Protein AF-W7Y2R5-F1 (afdb_monomer)

Nearest PDB structures (foldseek):
  2zqm-assembly1_A  TM=7.742E-01  e=6.099E+00  Thermococcus sp. JCM 11816
  2zdi-assembly1_A-2  TM=5.560E-01  e=6.099E+00  Pyrococcus horikoshii
  2zdi-assembly1_B-2  TM=4.302E-01  e=5.701E+00  Pyrococcus horikoshii

Foldseek 3Di:
DVVVVVVVVVVVVVVVVLCVVQQDWDWDDDPPDTDIDTSSVVVVVVVVVVVVVVVVVVVVVVVVVVVVVVVVVVVPPPVVVVVVVVVVVVVD

Mean predicted aligned error: 13.03 Å

Sequence (92 aa):
MKKSFWILMVLAVLVVVFSVQNADPVHIRVLTWQGDISLAILLITTFILGALVGALYYGLTMRQKKNSKKDNIARDIPFEKEKKQEEIEADE

pLDDT: mean 83.33, std 17.06, range [52.03, 98.31]

Radius of gyration: 28.24 Å; Cα contacts (8 Å, |Δi|>4): 31; chains: 1; bounding box: 68×33×67 Å

InterPro domains:
  IPR010445 Lipopolysaccharide assembly protein A domain [PF06305] (21-68)

Solvent-accessible surface area (backbone atoms only — not comparable to full-atom values): 5290 Å² total; per-residue (Å²): 119,70,66,61,52,56,51,50,50,54,49,51,51,50,52,52,52,50,43,65,77,26,50,57,73,38,84,48,76,58,98,88,50,70,54,75,43,31,46,40,57,52,53,53,52,51,50,52,52,51,50,51,52,50,52,50,52,50,55,54,54,56,52,52,60,55,52,60,53,54,60,49,56,72,71,66,45,68,68,63,56,53,55,56,48,52,60,56,65,73,76,111

Structure (mmCIF, N/CA/C/O backbone):
data_AF-W7Y2R5-F1
#
_entry.id   AF-W7Y2R5-F1
#
loop_
_atom_site.group_PDB
_atom_site.id
_atom_site.type_symbol
_atom_site.label_atom_id
_atom_site.label_alt_id
_atom_site.label_comp_id
_atom_site.label_asym_id
_atom_site.label_entity_id
_atom_site.label_seq_id
_atom_site.pdbx_PDB_ins_code
_atom_site.Cartn_x
_atom_site.Cartn_y
_atom_site.Cartn_z
_atom_site.occupancy
_atom_site.B_iso_or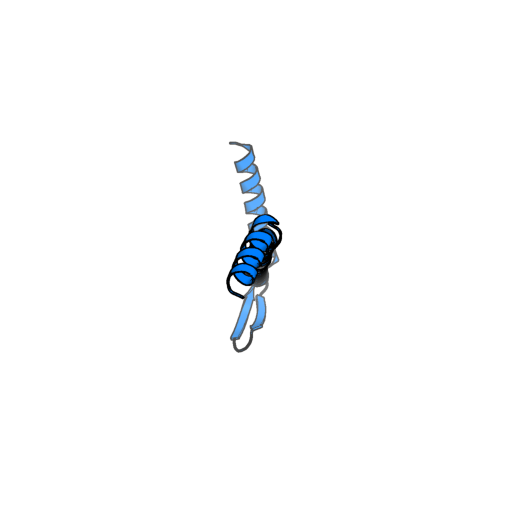_equiv
_atom_site.auth_seq_id
_atom_site.auth_comp_id
_atom_site.auth_asym_id
_atom_site.auth_atom_id
_atom_site.pdbx_PDB_model_num
ATOM 1 N N . MET A 1 1 ? 22.782 -0.471 14.536 1.00 62.69 1 MET A N 1
ATOM 2 C CA . MET A 1 1 ? 22.922 0.199 13.223 1.00 62.69 1 MET A CA 1
ATOM 3 C C . MET A 1 1 ? 23.052 -0.769 12.038 1.00 62.69 1 MET A C 1
ATOM 5 O O . MET A 1 1 ? 22.376 -0.549 11.049 1.00 62.69 1 MET A O 1
ATOM 9 N N . LYS A 1 2 ? 23.814 -1.876 12.113 1.00 71.19 2 LYS A N 1
ATOM 10 C CA . LYS A 1 2 ? 23.989 -2.801 10.963 1.00 71.19 2 LYS A CA 1
ATOM 11 C C . LYS A 1 2 ? 22.747 -3.642 10.602 1.00 71.19 2 LYS A C 1
ATOM 13 O O . LYS A 1 2 ? 22.507 -3.894 9.433 1.00 71.19 2 LYS A O 1
ATOM 18 N N . LYS A 1 3 ? 21.934 -4.052 11.589 1.00 85.50 3 LYS A N 1
ATOM 19 C CA . LYS A 1 3 ? 20.745 -4.904 11.360 1.00 85.50 3 LYS A CA 1
ATOM 20 C C . LYS A 1 3 ? 19.662 -4.200 10.533 1.00 85.50 3 LYS A C 1
ATOM 22 O O . LYS A 1 3 ? 19.121 -4.797 9.616 1.00 85.50 3 LYS A O 1
ATOM 27 N N . SER A 1 4 ? 19.407 -2.920 10.812 1.00 89.62 4 SER A N 1
ATOM 28 C CA . SER A 1 4 ? 18.432 -2.108 10.072 1.00 89.62 4 SER A CA 1
ATOM 29 C C . SER A 1 4 ? 18.799 -1.958 8.595 1.00 89.62 4 SER A C 1
ATOM 31 O O . SER A 1 4 ? 17.908 -1.979 7.758 1.00 89.62 4 SER A O 1
ATOM 33 N N . PHE A 1 5 ? 20.096 -1.876 8.270 1.00 93.44 5 PHE A N 1
ATOM 34 C CA . PHE A 1 5 ? 20.563 -1.828 6.882 1.00 93.44 5 PHE A CA 1
ATOM 35 C C . PHE A 1 5 ? 20.206 -3.109 6.118 1.00 93.44 5 PHE A C 1
ATOM 37 O O . PHE A 1 5 ? 19.594 -3.038 5.059 1.00 93.44 5 PHE A O 1
ATOM 44 N N . TRP A 1 6 ? 20.510 -4.281 6.683 1.00 95.44 6 TRP A N 1
ATOM 45 C CA . TRP A 1 6 ? 20.162 -5.563 6.060 1.00 95.44 6 TRP A CA 1
ATOM 46 C C . TRP A 1 6 ? 18.648 -5.760 5.928 1.00 95.44 6 TRP A C 1
ATOM 48 O O . TRP A 1 6 ? 18.187 -6.241 4.898 1.00 95.44 6 TRP A O 1
ATOM 58 N N . ILE A 1 7 ? 17.869 -5.337 6.929 1.00 95.62 7 ILE A N 1
ATOM 59 C CA . ILE A 1 7 ? 16.399 -5.376 6.873 1.00 95.62 7 ILE A CA 1
ATOM 60 C C . ILE A 1 7 ? 15.878 -4.495 5.732 1.00 95.62 7 ILE A C 1
ATOM 62 O O . ILE A 1 7 ? 15.053 -4.949 4.945 1.00 95.62 7 ILE A O 1
ATOM 66 N N . LEU A 1 8 ? 16.380 -3.263 5.610 1.00 95.62 8 LEU A N 1
ATOM 67 C CA . LEU A 1 8 ? 16.015 -2.362 4.515 1.00 95.62 8 LEU A CA 1
ATOM 68 C C . LEU A 1 8 ? 16.414 -2.931 3.152 1.00 95.62 8 LEU A C 1
ATOM 70 O O . LEU A 1 8 ? 15.652 -2.795 2.203 1.00 95.62 8 LEU A O 1
ATOM 74 N N . MET A 1 9 ? 17.565 -3.599 3.058 1.00 96.00 9 MET A N 1
ATOM 75 C CA . MET A 1 9 ? 18.009 -4.234 1.818 1.00 96.00 9 MET A CA 1
ATOM 76 C C . MET A 1 9 ? 17.061 -5.362 1.394 1.00 96.00 9 MET A C 1
ATOM 78 O O . MET A 1 9 ? 16.628 -5.400 0.245 1.00 96.00 9 MET A O 1
ATOM 82 N N . VAL A 1 10 ? 16.684 -6.245 2.325 1.00 96.75 10 VAL A N 1
ATOM 83 C CA . VAL A 1 10 ? 15.703 -7.311 2.061 1.00 96.75 10 VAL A CA 1
ATOM 84 C C . VAL A 1 10 ? 14.350 -6.716 1.678 1.00 96.75 10 VAL A C 1
ATOM 86 O O . VAL A 1 10 ? 13.742 -7.159 0.707 1.00 96.75 10 VAL A O 1
ATOM 89 N N . LEU A 1 11 ? 13.899 -5.681 2.390 1.00 96.75 11 LEU A N 1
ATOM 90 C CA . LEU A 1 11 ? 12.646 -5.000 2.081 1.00 96.75 11 LEU A CA 1
ATOM 91 C C . LEU A 1 11 ? 12.673 -4.361 0.685 1.00 96.75 11 LEU A C 1
ATOM 93 O O . LEU A 1 11 ? 11.707 -4.493 -0.057 1.00 96.75 11 LEU A O 1
ATOM 97 N N . ALA A 1 12 ? 13.777 -3.721 0.301 1.00 96.94 12 ALA A N 1
ATOM 98 C CA . ALA A 1 12 ? 13.936 -3.131 -1.024 1.00 96.94 12 ALA A CA 1
ATOM 99 C C . ALA A 1 12 ? 13.866 -4.196 -2.128 1.00 96.94 12 ALA A C 1
ATOM 101 O O . ALA A 1 12 ? 13.143 -4.014 -3.105 1.00 96.94 12 ALA A O 1
ATOM 102 N N . VAL A 1 13 ? 14.552 -5.331 -1.949 1.00 97.94 13 VAL A N 1
ATOM 103 C CA . VAL A 1 13 ? 14.474 -6.462 -2.889 1.00 97.94 13 VAL A CA 1
ATOM 104 C C . VAL A 1 13 ? 13.042 -6.989 -2.986 1.00 97.94 13 VAL A C 1
ATOM 106 O O . VAL A 1 13 ? 12.550 -7.191 -4.093 1.00 97.94 13 VAL A O 1
ATOM 109 N N . LEU A 1 14 ? 12.346 -7.153 -1.858 1.00 97.31 14 LEU A N 1
ATOM 110 C CA . LEU A 1 14 ? 10.945 -7.582 -1.846 1.00 97.31 14 LEU A CA 1
ATOM 111 C C . LEU A 1 14 ? 10.038 -6.612 -2.607 1.00 97.31 14 LEU A C 1
ATOM 113 O O . LEU A 1 14 ? 9.204 -7.061 -3.386 1.00 97.31 14 LEU A O 1
ATOM 117 N N . VAL A 1 15 ? 10.216 -5.301 -2.428 1.00 95.62 15 VAL A N 1
ATOM 118 C CA . VAL A 1 15 ? 9.442 -4.280 -3.153 1.00 95.62 15 VAL A CA 1
ATOM 119 C C . VAL A 1 15 ? 9.704 -4.354 -4.657 1.00 95.62 15 VAL A C 1
ATOM 121 O O . VAL A 1 15 ? 8.758 -4.291 -5.439 1.00 95.62 15 VAL A O 1
ATOM 124 N N . VAL A 1 16 ? 10.961 -4.523 -5.076 1.00 97.31 16 VAL A N 1
ATOM 125 C CA . VAL A 1 16 ? 11.311 -4.663 -6.499 1.00 97.31 16 VAL A CA 1
ATOM 126 C C . VAL A 1 16 ? 10.680 -5.921 -7.092 1.00 97.31 16 VAL A C 1
ATOM 128 O O . VAL A 1 16 ? 10.027 -5.839 -8.128 1.00 97.31 16 VAL A O 1
ATOM 131 N N . VAL A 1 17 ? 10.824 -7.068 -6.424 1.00 98.00 17 VAL A N 1
ATOM 132 C CA . VAL A 1 17 ? 10.239 -8.339 -6.873 1.00 98.00 17 VAL A CA 1
ATOM 133 C C . VAL A 1 17 ? 8.717 -8.241 -6.946 1.00 98.00 17 VAL A C 1
ATOM 135 O O . VAL A 1 17 ? 8.137 -8.619 -7.960 1.00 98.00 17 VAL A O 1
ATOM 138 N N . PHE A 1 18 ? 8.075 -7.677 -5.919 1.00 96.56 18 PHE A N 1
ATOM 139 C CA . PHE A 1 18 ? 6.638 -7.418 -5.916 1.00 96.56 18 PHE A CA 1
ATOM 140 C C . PHE A 1 18 ? 6.227 -6.536 -7.099 1.00 96.56 18 PHE A C 1
ATOM 142 O O . PHE A 1 18 ? 5.286 -6.874 -7.810 1.00 96.56 18 PHE A O 1
ATOM 149 N N . SER A 1 19 ? 6.947 -5.444 -7.356 1.00 95.94 19 SER A N 1
ATOM 150 C CA . SER A 1 19 ? 6.641 -4.541 -8.468 1.00 95.94 19 SER A CA 1
ATOM 151 C C . SER A 1 19 ? 6.752 -5.243 -9.824 1.00 95.94 19 SER A C 1
ATOM 153 O O . SER A 1 19 ? 5.828 -5.169 -10.626 1.00 95.94 19 SER A O 1
ATOM 155 N N . VAL A 1 20 ? 7.842 -5.984 -10.057 1.00 97.44 20 VAL A N 1
ATOM 156 C CA . VAL A 1 20 ? 8.089 -6.680 -11.332 1.00 97.44 20 VAL A CA 1
ATOM 157 C C . VAL A 1 20 ? 7.086 -7.810 -11.564 1.00 97.44 20 VAL A C 1
ATOM 159 O O . VAL A 1 20 ? 6.564 -7.937 -12.665 1.00 97.44 20 VAL A O 1
ATOM 162 N N . GLN A 1 21 ? 6.783 -8.614 -10.541 1.00 97.50 21 GLN A N 1
ATOM 163 C CA . GLN A 1 21 ? 5.836 -9.730 -10.669 1.00 97.50 21 GLN A CA 1
ATOM 164 C C . GLN A 1 21 ? 4.387 -9.274 -10.849 1.00 97.50 21 GLN A C 1
ATOM 166 O O . GLN A 1 21 ? 3.576 -10.021 -11.378 1.00 97.50 21 GLN A O 1
ATOM 171 N N . ASN A 1 22 ? 4.054 -8.065 -10.401 1.00 97.19 22 ASN A N 1
ATOM 172 C CA . ASN A 1 22 ? 2.702 -7.516 -10.459 1.00 97.19 22 ASN A CA 1
ATOM 173 C C . ASN A 1 22 ? 2.640 -6.310 -11.419 1.00 97.19 22 ASN A C 1
ATOM 175 O O . ASN A 1 22 ? 1.803 -5.419 -11.254 1.00 97.19 22 ASN A O 1
ATOM 179 N N . ALA A 1 23 ? 3.544 -6.260 -12.404 1.00 95.88 23 ALA A N 1
ATOM 180 C CA . ALA A 1 23 ? 3.601 -5.204 -13.412 1.00 95.88 23 ALA A CA 1
ATOM 181 C C . ALA A 1 23 ? 2.521 -5.353 -14.495 1.00 95.88 23 ALA A C 1
ATOM 183 O O . ALA A 1 23 ? 2.250 -4.385 -15.208 1.00 95.88 23 ALA A O 1
ATOM 184 N N . ASP A 1 24 ? 1.903 -6.536 -14.597 1.00 95.69 24 ASP A N 1
ATOM 185 C CA . ASP A 1 24 ? 0.888 -6.832 -15.603 1.00 95.69 24 ASP A CA 1
ATOM 186 C C . ASP A 1 24 ? -0.279 -5.833 -15.530 1.00 95.69 24 ASP A C 1
ATOM 188 O O . ASP A 1 24 ? -0.796 -5.557 -14.434 1.00 95.69 24 ASP A O 1
ATOM 192 N N . PRO A 1 25 ? -0.693 -5.267 -16.679 1.00 96.56 25 PRO A N 1
ATOM 193 C CA . PRO A 1 25 ? -1.793 -4.324 -16.734 1.00 96.56 25 PRO A CA 1
ATOM 194 C C . PRO A 1 25 ? -3.125 -5.040 -16.506 1.00 96.56 25 PRO A C 1
ATOM 196 O O . PRO A 1 25 ? -3.394 -6.109 -17.052 1.00 96.56 25 PRO A O 1
ATOM 199 N N . VAL A 1 26 ? -3.984 -4.408 -15.716 1.00 96.50 26 VAL A N 1
ATOM 200 C CA . VAL A 1 26 ? -5.342 -4.854 -15.427 1.00 96.50 26 VAL A CA 1
ATOM 201 C C . VAL A 1 26 ? -6.306 -3.755 -15.840 1.00 96.50 26 VAL A C 1
ATOM 203 O O . VAL A 1 26 ? -6.199 -2.610 -15.395 1.00 96.50 26 VAL A O 1
ATOM 206 N N . HIS A 1 27 ? -7.273 -4.129 -16.672 1.00 96.62 27 HIS A N 1
ATOM 207 C CA . HIS A 1 27 ? -8.385 -3.269 -17.045 1.00 96.62 27 HIS A CA 1
ATOM 208 C C . HIS A 1 27 ? -9.335 -3.125 -15.858 1.00 96.62 27 HIS A C 1
ATOM 210 O O . HIS A 1 27 ? -9.911 -4.111 -15.387 1.00 96.62 27 HIS A O 1
ATOM 216 N N . ILE A 1 28 ? -9.529 -1.899 -15.383 1.00 95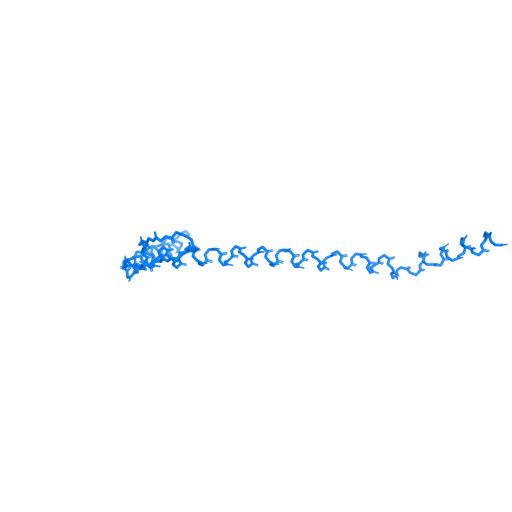.69 28 ILE A N 1
ATOM 217 C CA . ILE A 1 28 ? -10.457 -1.609 -14.292 1.00 95.69 28 ILE A CA 1
ATOM 218 C C . ILE A 1 28 ? -11.543 -0.640 -14.740 1.00 95.69 28 ILE A C 1
ATOM 220 O O . ILE A 1 28 ? -11.333 0.234 -15.581 1.00 95.69 28 ILE A O 1
ATOM 224 N N . ARG A 1 29 ? -12.720 -0.781 -14.130 1.00 95.56 29 ARG A N 1
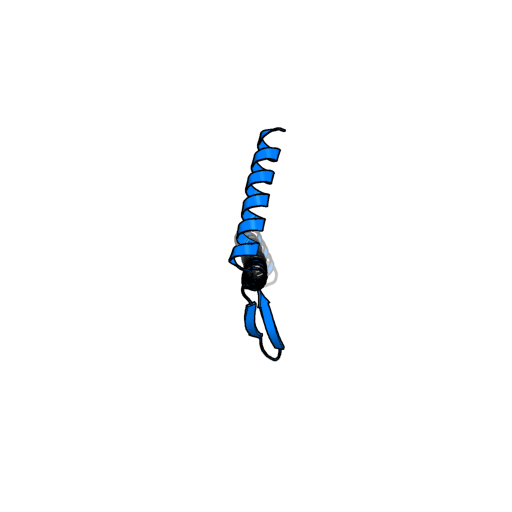ATOM 225 C CA . ARG A 1 29 ? -13.833 0.154 -14.270 1.00 95.56 29 ARG A CA 1
ATOM 226 C C . ARG A 1 29 ? -14.345 0.518 -12.886 1.00 95.56 29 ARG A C 1
ATOM 228 O O . ARG A 1 29 ? -14.887 -0.327 -12.179 1.00 95.56 29 ARG A O 1
ATOM 235 N N . VAL A 1 30 ? -14.158 1.773 -12.500 1.00 93.00 30 VAL A N 1
ATOM 236 C CA . VAL A 1 30 ? -14.559 2.317 -11.203 1.00 93.00 30 VAL A CA 1
ATOM 237 C C . VAL A 1 30 ? -15.601 3.401 -11.433 1.00 93.00 30 VAL A C 1
ATOM 239 O O . VAL A 1 30 ? -15.283 4.508 -11.858 1.00 93.00 30 VAL A O 1
ATOM 242 N N . LEU A 1 31 ? -16.855 3.080 -11.115 1.00 93.06 31 LEU A N 1
ATOM 243 C CA . LEU A 1 31 ? -18.018 3.957 -11.262 1.00 93.06 31 LEU A CA 1
ATOM 244 C C . LEU A 1 31 ? -18.231 4.439 -12.714 1.00 93.06 31 LEU A C 1
ATOM 246 O O . LEU A 1 31 ? -18.933 3.781 -13.477 1.00 93.06 31 LEU A O 1
ATOM 250 N N . THR A 1 32 ? -17.612 5.552 -13.108 1.00 95.44 32 THR A N 1
ATOM 251 C CA . THR A 1 32 ? -17.622 6.104 -14.475 1.00 95.44 32 THR A CA 1
ATOM 252 C C . THR A 1 32 ? -16.232 6.164 -15.107 1.00 95.44 32 THR A C 1
ATOM 254 O O . THR A 1 32 ? -16.117 6.412 -16.305 1.00 95.44 32 THR A O 1
ATOM 257 N N . TRP A 1 33 ? -15.177 5.921 -14.327 1.00 93.88 33 TRP A N 1
ATOM 258 C CA . TRP A 1 33 ? -13.800 5.901 -14.796 1.00 93.88 33 TRP A CA 1
ATOM 259 C C . TRP A 1 33 ? -13.407 4.495 -15.243 1.00 93.88 33 TRP A C 1
ATOM 261 O O . TRP A 1 33 ? -13.776 3.501 -14.619 1.00 93.88 33 TRP A O 1
ATOM 271 N N . GLN A 1 34 ? -12.651 4.412 -16.329 1.00 95.88 34 GLN A N 1
ATOM 272 C CA . GLN A 1 34 ? -12.073 3.172 -16.826 1.00 95.88 34 GLN A CA 1
ATOM 273 C C . GLN A 1 34 ? -10.645 3.435 -17.289 1.00 95.88 34 GLN A C 1
ATOM 275 O O . GLN A 1 34 ? -10.346 4.526 -17.779 1.00 95.88 34 GLN A O 1
ATOM 280 N N . GLY A 1 35 ? -9.779 2.444 -17.134 1.00 95.25 35 GLY A N 1
ATOM 281 C CA . GLY A 1 35 ? -8.387 2.553 -17.538 1.00 95.25 35 GLY A CA 1
ATOM 282 C C . GLY A 1 35 ? -7.570 1.343 -17.122 1.00 95.25 35 GLY A C 1
ATOM 283 O O . GLY A 1 35 ? -8.074 0.427 -16.466 1.00 95.25 35 GLY A O 1
ATOM 284 N N . ASP A 1 36 ? -6.298 1.389 -17.496 1.00 96.44 36 ASP A N 1
ATOM 285 C CA . ASP A 1 36 ? -5.371 0.277 -17.339 1.00 96.44 36 ASP A CA 1
ATOM 286 C C . ASP A 1 36 ? -4.331 0.674 -16.310 1.00 96.44 36 ASP A C 1
ATOM 288 O O . ASP A 1 36 ? -3.647 1.691 -16.450 1.00 96.44 36 ASP A O 1
ATOM 292 N N . ILE A 1 37 ? -4.229 -0.122 -15.255 1.00 95.31 37 ILE A N 1
ATOM 293 C CA . ILE A 1 37 ? -3.237 0.078 -14.203 1.00 95.31 37 ILE A CA 1
ATOM 294 C C . ILE A 1 37 ? -2.548 -1.245 -13.913 1.00 95.31 37 ILE A C 1
ATOM 296 O O . ILE A 1 37 ? -3.141 -2.304 -14.103 1.00 95.31 37 ILE A O 1
ATOM 300 N N . SER A 1 38 ? -1.305 -1.210 -13.436 1.00 97.12 38 SER A N 1
ATOM 301 C CA . SER A 1 38 ? -0.647 -2.448 -13.024 1.00 97.12 38 SER A CA 1
ATOM 302 C C . SER A 1 38 ? -1.334 -3.047 -11.798 1.00 97.12 38 SER A C 1
ATOM 304 O O . SER A 1 38 ? -1.836 -2.324 -10.924 1.00 97.12 38 SER A O 1
ATOM 306 N N . LEU A 1 39 ? -1.320 -4.376 -11.707 1.00 96.31 39 LEU A N 1
ATOM 307 C CA . LEU A 1 39 ? -1.854 -5.099 -10.554 1.00 96.31 39 LEU A CA 1
ATOM 308 C C . LEU A 1 39 ? -1.225 -4.603 -9.237 1.00 96.31 39 LEU A C 1
ATOM 310 O O . LEU A 1 39 ? -1.926 -4.431 -8.240 1.00 96.31 39 LEU A O 1
ATOM 314 N N . ALA A 1 40 ? 0.077 -4.296 -9.241 1.00 96.50 40 ALA A N 1
ATOM 315 C CA . ALA A 1 40 ? 0.791 -3.746 -8.089 1.00 96.50 40 ALA A CA 1
ATOM 316 C C . ALA A 1 40 ? 0.143 -2.456 -7.565 1.00 96.50 40 ALA A C 1
ATOM 318 O O . ALA A 1 40 ? -0.110 -2.327 -6.364 1.00 96.50 40 ALA A O 1
ATOM 319 N N . ILE A 1 41 ? -0.144 -1.510 -8.466 1.00 95.38 41 ILE A N 1
ATOM 320 C CA . ILE A 1 41 ? -0.761 -0.227 -8.112 1.00 95.38 41 ILE A CA 1
ATOM 321 C C . ILE A 1 41 ? -2.168 -0.468 -7.573 1.00 95.38 41 ILE A C 1
ATOM 323 O O . ILE A 1 41 ? -2.512 0.059 -6.515 1.00 95.38 41 ILE A O 1
ATOM 327 N N . LEU A 1 42 ? -2.954 -1.313 -8.247 1.00 95.88 42 LEU A N 1
ATOM 328 C CA . LEU A 1 42 ? -4.304 -1.656 -7.804 1.00 95.88 42 LEU A CA 1
ATOM 329 C C . LEU A 1 42 ? -4.307 -2.211 -6.370 1.00 95.88 42 LEU A C 1
ATOM 331 O O . LEU A 1 42 ? -5.082 -1.751 -5.527 1.00 95.88 42 LEU A O 1
ATOM 335 N N . LEU A 1 43 ? -3.421 -3.163 -6.070 1.00 95.62 43 LEU A N 1
ATOM 336 C CA . LEU A 1 43 ? -3.319 -3.788 -4.750 1.00 95.62 43 LEU A CA 1
ATOM 337 C C . LEU A 1 43 ? -2.897 -2.787 -3.671 1.00 95.62 43 LEU A C 1
ATOM 339 O O . LEU A 1 43 ? -3.529 -2.722 -2.618 1.00 95.62 43 LEU A O 1
ATOM 343 N N . ILE A 1 44 ? -1.868 -1.976 -3.932 1.00 95.81 44 ILE A N 1
ATOM 344 C CA . ILE A 1 44 ? -1.385 -0.984 -2.962 1.00 95.81 44 ILE A CA 1
ATOM 345 C C . ILE A 1 44 ? -2.480 0.047 -2.671 1.00 95.81 44 ILE A C 1
ATOM 347 O O . ILE A 1 44 ? -2.782 0.318 -1.506 1.00 95.81 44 ILE A O 1
ATOM 351 N N . THR A 1 45 ? -3.107 0.607 -3.708 1.00 95.69 45 THR A N 1
ATOM 352 C CA . THR A 1 45 ? -4.134 1.641 -3.547 1.00 95.69 45 THR A CA 1
ATOM 353 C C . THR A 1 45 ? -5.366 1.105 -2.823 1.00 95.69 45 THR A C 1
ATOM 355 O O . THR A 1 45 ? -5.850 1.750 -1.894 1.00 95.69 45 THR A O 1
ATOM 358 N N . THR A 1 46 ? -5.858 -0.081 -3.188 1.00 95.88 46 THR A N 1
ATOM 359 C CA . THR A 1 46 ? -7.030 -0.680 -2.524 1.00 95.88 46 THR A CA 1
ATOM 360 C C . THR A 1 46 ? -6.739 -1.056 -1.074 1.00 95.88 46 THR A C 1
ATOM 362 O O . THR A 1 46 ? -7.569 -0.791 -0.203 1.00 95.88 46 THR A O 1
ATOM 365 N N . PHE A 1 47 ? -5.547 -1.585 -0.783 1.00 97.31 47 PHE A N 1
ATOM 366 C CA . PHE A 1 47 ? -5.120 -1.887 0.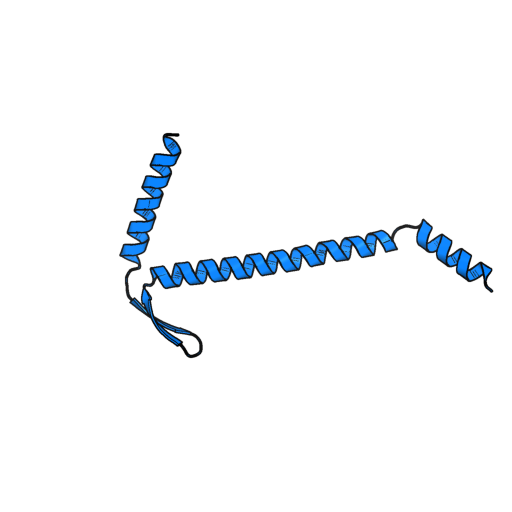581 1.00 97.31 47 PHE A CA 1
ATOM 367 C C . PHE A 1 47 ? -5.046 -0.626 1.451 1.00 97.31 47 PHE A C 1
ATOM 369 O O . PHE A 1 47 ? -5.604 -0.608 2.548 1.00 97.31 47 PHE A O 1
ATOM 376 N N . ILE A 1 48 ? -4.412 0.444 0.956 1.00 98.19 48 ILE A N 1
ATOM 377 C CA . ILE A 1 48 ? -4.317 1.721 1.681 1.00 98.19 48 ILE A CA 1
ATOM 378 C C . ILE A 1 48 ? -5.712 2.300 1.925 1.00 98.19 48 ILE A C 1
ATOM 380 O O . ILE A 1 48 ? -6.019 2.682 3.054 1.00 98.19 48 ILE A O 1
ATOM 384 N N . LEU A 1 49 ? -6.578 2.334 0.908 1.00 97.81 49 LEU A N 1
ATOM 385 C CA . LEU A 1 49 ? -7.952 2.820 1.059 1.00 97.81 49 LEU A CA 1
ATOM 386 C C . LEU A 1 49 ? -8.731 1.999 2.093 1.00 97.81 49 LEU A C 1
ATOM 388 O O . LEU A 1 49 ? -9.363 2.577 2.976 1.00 97.81 49 LEU A O 1
ATOM 392 N N . GLY A 1 50 ? -8.642 0.669 2.039 1.00 98.00 50 GLY A N 1
ATOM 393 C CA . GLY A 1 50 ? -9.270 -0.216 3.020 1.00 98.00 50 GLY A CA 1
ATOM 394 C C . GLY A 1 50 ? -8.756 0.022 4.441 1.00 98.00 50 GLY A C 1
ATOM 395 O O . GLY A 1 50 ? -9.552 0.137 5.374 1.00 98.00 50 GLY A O 1
ATOM 396 N N . ALA A 1 51 ? -7.440 0.173 4.612 1.00 98.00 51 ALA A N 1
ATOM 397 C CA . ALA A 1 51 ? -6.825 0.476 5.902 1.00 98.00 51 ALA A CA 1
ATOM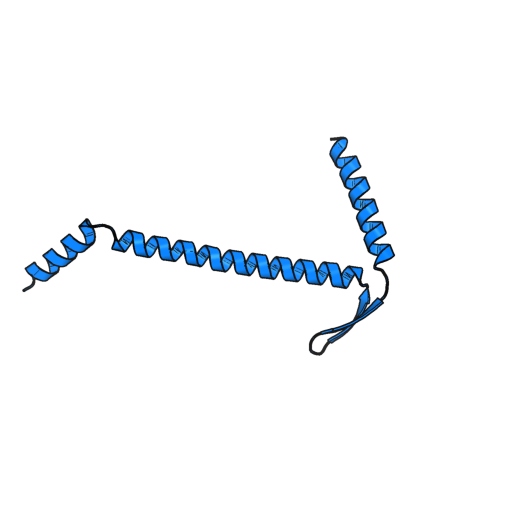 398 C C . ALA A 1 51 ? -7.269 1.844 6.449 1.00 98.00 51 ALA A C 1
ATOM 400 O O . ALA A 1 51 ? -7.579 1.953 7.635 1.00 98.00 51 ALA A O 1
ATOM 401 N N . LEU A 1 52 ? -7.355 2.871 5.597 1.00 98.31 52 LEU A N 1
ATOM 402 C CA . LEU A 1 52 ? -7.844 4.201 5.973 1.00 98.31 52 LEU A CA 1
ATOM 403 C C . LEU A 1 52 ? -9.315 4.167 6.400 1.00 98.31 52 LEU A C 1
ATOM 405 O O . LEU A 1 52 ? -9.659 4.717 7.448 1.00 98.31 52 LEU A O 1
ATOM 409 N N . VAL A 1 53 ? -10.174 3.490 5.633 1.00 97.62 53 VAL A N 1
ATOM 410 C CA . VAL A 1 53 ? -11.594 3.312 5.977 1.00 97.62 53 VAL A CA 1
ATOM 411 C C . VAL A 1 53 ? -11.734 2.552 7.297 1.00 97.62 53 VAL A C 1
ATOM 413 O O . VAL A 1 53 ? -12.482 2.984 8.175 1.00 97.62 53 VAL A O 1
ATOM 416 N N . GLY A 1 54 ? -10.976 1.469 7.483 1.00 97.31 54 GLY A N 1
ATOM 417 C CA . GLY A 1 54 ? -10.968 0.691 8.722 1.00 97.31 54 GLY A CA 1
ATOM 418 C C . GLY A 1 54 ? -10.491 1.500 9.931 1.00 97.31 54 GLY A C 1
ATOM 419 O O . GLY A 1 54 ? -11.127 1.469 10.986 1.00 97.31 54 GLY A O 1
ATOM 420 N N . ALA A 1 55 ? -9.418 2.279 9.777 1.00 96.31 55 ALA A N 1
ATOM 421 C CA . ALA A 1 55 ? -8.905 3.156 10.826 1.00 96.31 55 ALA A CA 1
ATOM 422 C C . ALA A 1 55 ? -9.912 4.255 11.201 1.00 96.31 55 ALA A C 1
ATOM 424 O O . ALA A 1 55 ? -10.118 4.523 12.388 1.00 96.31 55 ALA A O 1
ATOM 425 N N . LEU A 1 56 ? -10.582 4.853 10.209 1.00 96.38 56 LEU A N 1
ATOM 426 C CA . LEU A 1 56 ? -11.629 5.848 10.434 1.00 96.38 56 LEU A CA 1
ATOM 427 C C . LEU A 1 56 ? -12.828 5.236 11.167 1.00 96.38 56 LEU A C 1
ATOM 429 O O . LEU A 1 56 ? -13.280 5.7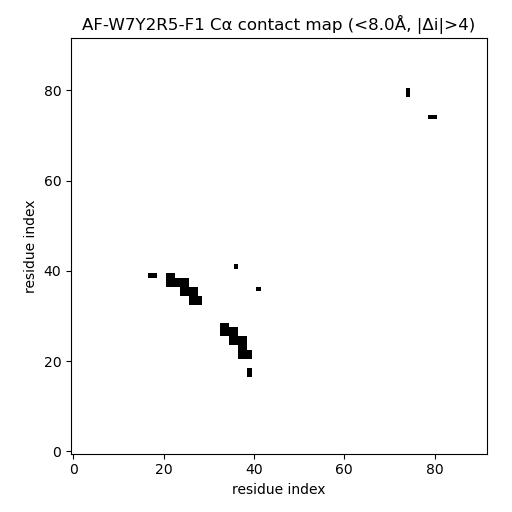85 12.173 1.00 96.38 56 LEU A O 1
ATOM 433 N N . TYR A 1 57 ? -13.300 4.073 10.714 1.00 96.06 57 TYR A N 1
ATOM 434 C CA . TYR A 1 57 ? -14.394 3.340 11.351 1.00 96.06 57 TYR A CA 1
ATOM 435 C C . TYR A 1 57 ? -14.078 2.991 12.812 1.00 96.06 57 TYR A C 1
ATOM 437 O O . TYR A 1 57 ? -14.890 3.240 13.711 1.00 96.06 57 TYR A O 1
ATOM 445 N N . TYR A 1 58 ? -12.874 2.473 13.068 1.00 94.94 58 TYR A N 1
ATOM 446 C CA . TYR A 1 58 ? -12.413 2.167 14.419 1.00 94.94 58 TYR A CA 1
ATOM 447 C C . TYR A 1 58 ? -12.346 3.428 15.292 1.00 94.94 58 TYR A C 1
ATOM 449 O O . TYR A 1 58 ? -12.865 3.438 16.410 1.00 94.94 58 TYR A O 1
ATOM 457 N N . GLY A 1 59 ? -11.779 4.522 14.772 1.00 92.50 59 GLY A N 1
ATOM 458 C CA . GLY A 1 59 ? -11.680 5.797 15.483 1.00 92.50 59 GLY A CA 1
ATOM 459 C C . GLY A 1 59 ? -13.039 6.391 15.866 1.00 92.50 59 GLY A C 1
ATOM 460 O O . GLY A 1 59 ? -13.206 6.869 16.992 1.00 92.50 59 GLY A O 1
ATOM 461 N N . LEU A 1 60 ? -14.027 6.328 14.969 1.00 91.38 60 LEU A N 1
ATOM 462 C CA . LEU A 1 60 ? -15.393 6.795 15.233 1.00 91.38 60 LEU A CA 1
ATOM 463 C C . LEU A 1 60 ? -16.102 5.923 16.280 1.00 91.38 60 LEU A C 1
ATOM 465 O O . LEU A 1 60 ? -16.660 6.449 17.246 1.00 91.38 60 LEU A O 1
ATOM 469 N N . THR A 1 61 ? -16.017 4.599 16.145 1.00 88.00 61 THR A N 1
ATOM 470 C CA . THR A 1 61 ? -16.678 3.647 17.057 1.00 88.00 61 THR A CA 1
ATOM 471 C C . THR A 1 61 ? -16.098 3.719 18.473 1.00 88.00 61 THR A C 1
ATOM 473 O O . THR A 1 61 ? -16.831 3.723 19.466 1.00 88.00 61 THR A O 1
ATOM 476 N N . MET A 1 62 ? -14.774 3.854 18.597 1.00 81.25 62 MET A N 1
ATOM 477 C CA . MET A 1 62 ? -14.113 3.945 19.901 1.00 81.25 62 MET A CA 1
ATOM 478 C C . MET A 1 62 ? -14.431 5.263 20.630 1.00 81.25 62 MET A C 1
ATOM 480 O O . MET A 1 62 ? -14.515 5.292 21.861 1.00 81.25 62 MET A O 1
ATOM 484 N N . ARG A 1 63 ? -14.669 6.353 19.884 1.00 72.25 63 ARG A N 1
ATOM 485 C CA . ARG A 1 63 ? -15.118 7.641 20.442 1.00 72.25 63 ARG A CA 1
ATOM 486 C C . ARG A 1 63 ? -16.537 7.571 21.006 1.00 72.25 63 ARG A C 1
ATOM 488 O O . ARG A 1 63 ? -16.767 8.101 22.092 1.00 72.25 63 ARG A O 1
ATOM 495 N N . GLN A 1 64 ? -17.458 6.878 20.335 1.00 66.19 64 GLN A N 1
ATOM 496 C CA . GLN A 1 64 ? -18.829 6.712 20.837 1.00 66.19 64 GLN A CA 1
ATOM 497 C C . GLN A 1 64 ? -18.866 5.947 22.168 1.00 66.19 64 GLN A C 1
ATOM 499 O O . GLN A 1 64 ? -19.539 6.372 23.106 1.00 66.19 64 GLN A O 1
ATOM 504 N N . LYS A 1 65 ? -18.043 4.899 22.315 1.00 60.25 65 LYS A N 1
ATOM 505 C CA . LYS A 1 65 ? -17.964 4.108 23.557 1.00 60.25 65 LYS A CA 1
ATOM 506 C C . LYS A 1 65 ? -17.461 4.914 24.767 1.00 60.25 65 LYS A C 1
ATOM 508 O O . LYS A 1 65 ? -17.821 4.612 25.904 1.00 60.25 65 LYS A O 1
ATOM 513 N N . LYS A 1 66 ? -16.641 5.948 24.541 1.00 58.41 66 LYS A N 1
ATOM 514 C CA . LYS A 1 66 ? -16.123 6.826 25.606 1.00 58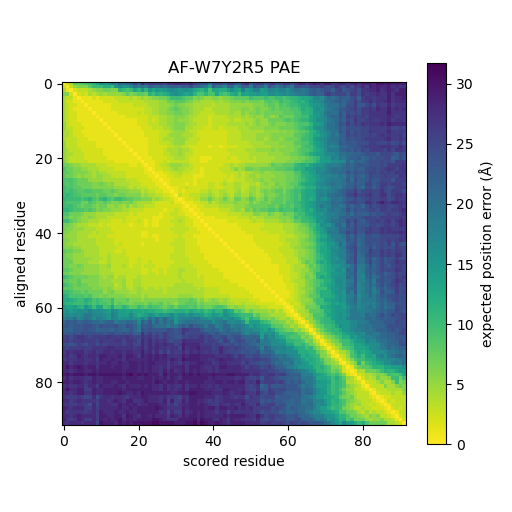.41 66 LYS A CA 1
ATOM 515 C C . LYS A 1 66 ? -17.173 7.828 26.099 1.00 58.41 66 LYS A C 1
ATOM 517 O O . LYS A 1 66 ? -17.198 8.119 27.293 1.00 58.41 66 LYS A O 1
ATOM 522 N N . ASN A 1 67 ? -18.049 8.308 25.216 1.00 55.91 67 ASN A N 1
ATOM 523 C CA . ASN A 1 67 ? -19.109 9.251 25.586 1.00 55.91 67 ASN A CA 1
ATOM 524 C C . ASN A 1 67 ? -20.232 8.564 26.373 1.00 55.91 67 ASN A C 1
ATOM 526 O O . ASN A 1 67 ? -20.632 9.077 27.413 1.00 55.91 67 ASN A O 1
ATOM 530 N N . SER A 1 68 ? -20.626 7.341 26.000 1.00 54.03 68 SER A N 1
ATOM 531 C CA . SER A 1 68 ? -21.621 6.582 26.774 1.00 54.03 68 SER A CA 1
ATOM 532 C C . SER A 1 68 ? -21.155 6.257 28.198 1.00 54.03 68 SER A C 1
ATOM 534 O O . SER A 1 68 ? -21.976 6.147 29.102 1.00 54.03 68 SER A O 1
ATOM 536 N N . LYS A 1 69 ? -19.845 6.126 28.453 1.00 53.34 69 LYS A N 1
ATOM 537 C CA . LYS A 1 69 ? -19.349 5.879 29.818 1.00 53.34 69 LYS A CA 1
ATOM 538 C C . LYS A 1 69 ? -19.413 7.128 30.707 1.00 53.34 69 LYS A C 1
ATOM 540 O O . LYS A 1 69 ? -19.567 6.985 31.912 1.00 53.34 69 LYS A O 1
ATOM 545 N N . LYS A 1 70 ? -19.326 8.337 30.138 1.00 52.03 70 LYS A N 1
ATOM 546 C CA . LYS A 1 70 ? -19.407 9.595 30.902 1.00 52.03 70 LYS A CA 1
ATOM 547 C C . LYS A 1 70 ? -20.836 9.905 31.359 1.00 52.03 70 LYS A C 1
ATOM 549 O O . LYS A 1 70 ? -21.012 10.323 32.499 1.00 52.03 70 LYS A O 1
ATOM 554 N N . ASP A 1 71 ? -21.827 9.608 30.522 1.00 52.41 71 ASP A N 1
ATOM 555 C CA . ASP A 1 71 ? -23.237 9.854 30.853 1.00 52.41 71 ASP A CA 1
ATOM 556 C C . ASP A 1 71 ? -23.790 8.862 31.885 1.00 52.41 71 ASP A C 1
ATOM 558 O O . ASP A 1 71 ? -24.634 9.234 32.692 1.00 52.41 71 ASP A O 1
ATOM 562 N N . ASN A 1 72 ? -23.290 7.622 31.924 1.00 52.69 72 ASN A N 1
ATOM 563 C CA . ASN A 1 72 ? -23.681 6.665 32.967 1.00 52.69 72 ASN A CA 1
ATOM 564 C C . ASN A 1 72 ? -23.023 6.982 34.323 1.00 52.69 72 ASN A C 1
ATOM 566 O O . ASN A 1 72 ? -23.684 6.901 35.349 1.00 52.69 72 ASN A O 1
ATOM 570 N N . ILE A 1 73 ? -21.769 7.457 34.343 1.00 56.16 73 ILE A N 1
ATOM 571 C CA . ILE A 1 73 ? -21.100 7.844 35.600 1.00 56.16 73 ILE A CA 1
ATOM 572 C C . ILE A 1 73 ? -21.819 9.017 36.282 1.00 56.16 73 ILE A C 1
ATOM 574 O O . ILE A 1 73 ? -21.974 8.985 37.494 1.00 56.16 73 ILE A O 1
ATOM 578 N N . ALA A 1 74 ? -22.301 10.017 35.534 1.00 54.16 74 ALA A N 1
ATOM 579 C CA . ALA A 1 74 ? -23.057 11.138 36.107 1.00 54.16 74 ALA A CA 1
ATOM 580 C C . ALA A 1 74 ? -24.458 10.737 36.613 1.00 54.16 74 ALA A C 1
ATOM 582 O O . ALA A 1 74 ? -25.013 11.401 37.482 1.00 54.16 74 ALA A O 1
ATOM 583 N N . ARG A 1 75 ? -25.038 9.649 36.088 1.00 53.97 75 ARG A N 1
ATOM 584 C CA . ARG A 1 75 ? -26.360 9.137 36.494 1.00 53.97 75 ARG A CA 1
ATOM 585 C C . ARG A 1 75 ? -26.301 8.141 37.652 1.00 53.97 75 ARG A C 1
ATOM 587 O O . ARG A 1 75 ? -27.343 7.877 38.252 1.00 53.97 75 ARG A O 1
ATOM 594 N N . ASP A 1 76 ? -25.122 7.619 37.970 1.00 59.38 76 ASP A N 1
ATOM 595 C CA . ASP A 1 76 ? -24.915 6.623 39.025 1.00 59.38 76 ASP A CA 1
ATOM 596 C C . ASP A 1 76 ? -24.342 7.218 40.321 1.00 59.38 76 ASP A C 1
ATOM 598 O O . ASP A 1 76 ? -24.153 6.477 41.282 1.00 59.38 76 ASP A O 1
ATOM 602 N N . ILE A 1 77 ? -24.098 8.537 40.394 1.00 66.88 77 ILE A N 1
ATOM 603 C CA . ILE A 1 77 ? -23.714 9.199 41.651 1.00 66.88 77 ILE A CA 1
ATOM 604 C C . ILE A 1 77 ? -24.960 9.297 42.549 1.00 66.88 77 ILE A C 1
ATOM 606 O O . ILE A 1 77 ? -25.882 10.043 42.209 1.00 66.88 77 ILE A O 1
ATOM 610 N N . PRO A 1 78 ? -25.016 8.579 43.690 1.00 62.81 78 PRO A N 1
ATOM 611 C CA . PRO A 1 78 ? -26.198 8.548 44.558 1.00 62.81 78 PRO A CA 1
ATOM 612 C C . PRO A 1 78 ? -26.585 9.942 45.077 1.00 62.81 78 PRO A C 1
ATOM 614 O O . PRO A 1 78 ? -27.759 10.292 45.095 1.00 62.81 78 PRO A O 1
ATOM 617 N N . PHE A 1 79 ? -25.577 10.771 45.370 1.00 63.31 79 PHE A N 1
ATOM 618 C CA . PHE A 1 79 ? -25.728 12.114 45.938 1.00 63.31 79 PHE A CA 1
ATOM 619 C C . PHE A 1 79 ? -26.443 13.127 45.028 1.00 63.31 79 PHE A C 1
ATOM 621 O O . PHE A 1 79 ? -27.088 14.041 45.532 1.00 63.31 79 PHE A O 1
ATOM 628 N N . GLU A 1 80 ? -26.348 12.999 43.700 1.00 63.66 80 GLU A N 1
ATOM 629 C CA . GLU A 1 80 ? -26.979 13.961 42.777 1.00 63.66 80 GLU A CA 1
ATOM 630 C C . GLU A 1 80 ? -28.493 13.710 42.650 1.00 63.66 80 GLU A C 1
ATOM 632 O O . GLU A 1 80 ? -29.267 14.640 42.435 1.00 63.66 80 GLU A O 1
ATOM 637 N N . LYS A 1 81 ? -28.930 12.449 42.793 1.00 60.31 81 LYS A N 1
ATOM 638 C CA . LYS A 1 81 ? -30.357 12.080 42.767 1.00 60.31 81 LYS A CA 1
ATOM 639 C C . LYS A 1 81 ? -31.069 12.513 44.039 1.00 60.31 81 LYS A C 1
ATOM 641 O O . LYS A 1 81 ? -32.169 13.043 43.952 1.00 60.31 81 LYS A O 1
ATOM 646 N N . GLU A 1 82 ? -30.410 12.319 45.175 1.00 62.16 82 GLU A N 1
ATOM 647 C CA . GLU A 1 82 ? -30.932 12.643 46.503 1.00 62.16 82 GLU A CA 1
ATOM 648 C C . GLU A 1 82 ? -31.138 14.156 46.645 1.00 62.16 82 GLU A C 1
ATOM 650 O O . GLU A 1 82 ? -32.238 14.606 46.945 1.00 62.16 82 GLU A O 1
ATOM 655 N N . LYS A 1 83 ? -30.143 14.955 46.236 1.00 62.00 83 LYS A N 1
ATOM 656 C CA . LYS A 1 83 ? -30.243 16.420 46.262 1.00 62.00 83 LYS A CA 1
ATOM 657 C C . LYS A 1 83 ? -31.333 16.969 45.335 1.00 62.00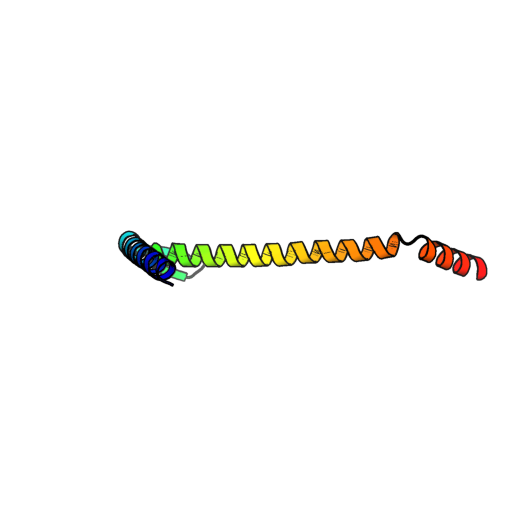 83 LYS A C 1
ATOM 659 O O . LYS A 1 83 ? -31.996 17.942 45.667 1.00 62.00 83 LYS A O 1
ATOM 664 N N . LYS A 1 84 ? -31.528 16.346 44.168 1.00 61.38 84 LYS A N 1
ATOM 665 C CA . LYS A 1 84 ? -32.558 16.767 43.211 1.00 61.38 84 LYS A CA 1
ATOM 666 C C . LYS A 1 84 ? -33.966 16.347 43.639 1.00 61.38 84 LYS A C 1
ATOM 668 O O . LYS A 1 84 ? -34.916 16.982 43.213 1.00 61.38 84 LYS A O 1
ATOM 673 N N . GLN A 1 85 ? -34.110 15.282 44.427 1.00 61.88 85 GLN A N 1
ATOM 674 C CA . GLN A 1 85 ? -35.393 14.876 45.009 1.00 61.88 85 GLN A CA 1
ATOM 675 C C . GLN A 1 85 ? -35.771 15.754 46.203 1.00 61.88 85 GLN A C 1
ATOM 677 O O . GLN A 1 85 ? -36.904 16.218 46.249 1.00 61.88 85 GLN A O 1
ATOM 682 N N . GLU A 1 86 ? -34.818 16.073 47.083 1.00 62.56 86 GLU A N 1
ATOM 683 C CA . GLU A 1 86 ? -35.038 17.006 48.199 1.00 62.56 86 GLU A CA 1
ATOM 684 C C . GLU A 1 86 ? -35.421 18.415 47.722 1.00 62.56 86 GLU A C 1
ATOM 686 O O . GLU A 1 86 ? -36.293 19.049 48.303 1.00 62.56 86 GLU A O 1
ATOM 691 N N . GLU A 1 87 ? -34.809 18.906 46.641 1.00 65.31 87 GLU A N 1
ATOM 692 C CA . GLU A 1 87 ? -35.119 20.231 46.081 1.00 65.31 87 GLU A CA 1
ATOM 693 C C . GLU A 1 87 ? -36.501 20.275 45.392 1.00 65.31 87 GLU A C 1
ATOM 695 O O . GLU A 1 87 ? -37.097 21.339 45.300 1.00 65.31 87 GLU A O 1
ATOM 700 N N . ILE A 1 88 ? -37.038 19.129 44.949 1.00 66.56 88 ILE A N 1
ATOM 701 C CA . ILE A 1 88 ? -38.391 19.024 44.369 1.00 66.56 88 ILE A CA 1
ATOM 702 C C . ILE A 1 88 ? -39.454 18.874 45.470 1.00 66.56 88 ILE A C 1
ATOM 704 O O . ILE A 1 88 ? -40.534 19.435 45.337 1.00 66.56 88 ILE A O 1
ATOM 708 N N . GLU A 1 89 ? -39.156 18.149 46.552 1.00 65.19 89 GLU A N 1
ATOM 709 C CA . GLU A 1 89 ? -40.056 18.011 47.711 1.00 65.19 89 GLU A CA 1
ATOM 710 C C . GLU A 1 89 ? -40.115 19.273 48.588 1.00 65.19 89 GLU A C 1
ATOM 712 O O . GLU A 1 89 ? -41.081 19.456 49.319 1.00 65.19 89 GLU A O 1
ATOM 717 N N . ALA A 1 90 ? -39.108 20.150 48.533 1.00 64.81 90 ALA A N 1
ATOM 718 C CA . ALA A 1 90 ? -39.094 21.408 49.286 1.00 64.81 90 ALA A CA 1
ATOM 719 C C . ALA A 1 90 ? -39.902 22.549 48.631 1.00 64.81 90 ALA A C 1
ATOM 721 O O . ALA A 1 90 ? -40.154 23.558 49.292 1.00 64.81 90 ALA A O 1
ATOM 722 N N . ASP A 1 91 ? -40.282 22.396 47.357 1.00 60.81 91 ASP A N 1
ATOM 723 C CA . ASP A 1 91 ? -41.035 23.384 46.568 1.00 60.81 91 ASP A CA 1
ATOM 724 C C . ASP A 1 91 ? -42.549 23.044 46.433 1.00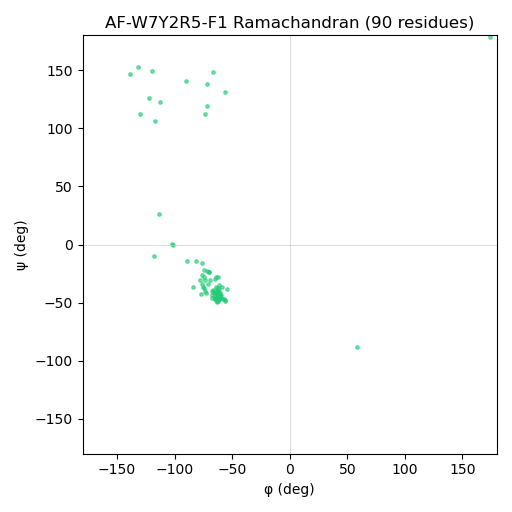 60.81 91 ASP A C 1
ATOM 726 O O . ASP A 1 91 ? -43.286 23.823 45.819 1.00 60.81 91 ASP A O 1
ATOM 730 N N . GLU A 1 92 ? -43.029 21.926 47.009 1.00 54.97 92 GLU A N 1
ATOM 731 C CA . GLU A 1 92 ? -44.464 21.568 47.181 1.00 54.97 92 GLU A CA 1
ATOM 732 C C . GLU A 1 92 ? -45.009 21.955 48.570 1.00 54.97 92 GLU A C 1
ATOM 734 O O . GLU A 1 92 ? -46.175 22.422 48.627 1.00 54.97 92 GLU A O 1
#

Secondary structure (DSSP, 8-state):
-HHHHHHHHHHHHHHHHHHHHT-SEEEEEETTEEEEEEHHHHHHHHHHHHHHHHHHHHHHHHHHHHHHHHHHHHHS-HHHHHHHHHHHHT--

Organism: NCBI:txid869213